Protein AF-A0A6V7W452-F1 (afdb_monomer_lite)

InterPro domains:
  IPR011671 tRNA (uracil-O(2)-)-methyltransferase [PF07757] (10-108)
  IPR011671 tRNA (uracil-O(2)-)-methyltransferase [PTHR21210] (4-168)
  IPR029063 S-adenosyl-L-methionine-dependent methyltransferase superfamily [SSF53335] (35-168)

Structure (mmCIF, N/CA/C/O backbone):
data_AF-A0A6V7W452-F1
#
_entry.id   AF-A0A6V7W452-F1
#
loop_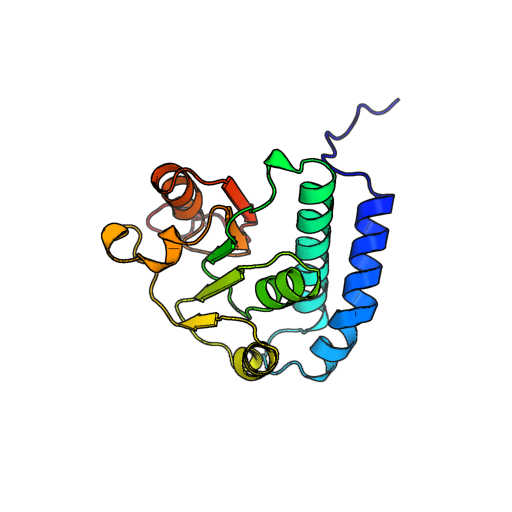
_atom_site.group_PDB
_atom_site.id
_atom_site.type_symbol
_atom_site.label_atom_id
_atom_site.label_alt_id
_atom_site.label_comp_id
_atom_site.label_asym_id
_atom_site.label_entity_id
_atom_site.label_seq_id
_atom_site.pdbx_PDB_ins_code
_atom_site.Cartn_x
_atom_site.Cartn_y
_atom_site.Cartn_z
_atom_site.occupancy
_atom_site.B_iso_or_equiv
_atom_site.auth_seq_id
_atom_site.auth_comp_id
_atom_site.auth_asym_id
_atom_site.auth_atom_id
_atom_site.pdbx_PDB_model_num
ATOM 1 N N . MET A 1 1 ? 5.322 33.582 14.875 1.00 40.78 1 MET A N 1
ATOM 2 C CA . MET A 1 1 ? 4.232 32.721 14.370 1.00 40.78 1 MET A CA 1
ATOM 3 C C . MET A 1 1 ? 4.781 31.968 13.173 1.00 40.78 1 MET A C 1
ATOM 5 O O . MET A 1 1 ? 4.923 32.563 12.115 1.00 40.78 1 MET A O 1
ATOM 9 N N . GLY A 1 2 ? 5.249 30.733 13.377 1.00 44.06 2 GLY A N 1
ATOM 10 C CA . GLY A 1 2 ? 5.844 29.936 12.303 1.00 44.06 2 GLY A CA 1
ATOM 11 C C . GLY A 1 2 ? 4.775 29.575 11.279 1.00 44.06 2 GLY A C 1
ATOM 12 O O . GLY A 1 2 ? 3.753 28.994 11.636 1.00 44.06 2 GLY A O 1
ATOM 13 N N . SER A 1 3 ? 4.989 29.982 10.034 1.00 47.72 3 SER A N 1
ATOM 14 C CA . SER A 1 3 ? 4.107 29.698 8.912 1.00 47.72 3 SER A CA 1
ATOM 15 C C . SER A 1 3 ? 3.976 28.187 8.712 1.00 47.72 3 SER A C 1
ATOM 17 O O . SER A 1 3 ? 4.958 27.513 8.410 1.00 47.72 3 SER A O 1
ATOM 19 N N . SER A 1 4 ? 2.753 27.693 8.907 1.00 51.06 4 SER A N 1
ATOM 20 C CA . SER A 1 4 ? 2.133 26.532 8.261 1.00 51.06 4 SER A CA 1
ATOM 21 C C . SER A 1 4 ? 3.070 25.691 7.382 1.00 51.06 4 SER A C 1
ATOM 23 O O . SER A 1 4 ? 3.227 25.959 6.191 1.00 51.06 4 SER A O 1
ATOM 25 N N . THR A 1 5 ? 3.605 24.598 7.927 1.00 55.47 5 THR A N 1
ATOM 26 C CA . THR A 1 5 ? 3.856 23.411 7.100 1.00 55.47 5 THR A CA 1
ATOM 27 C C . THR A 1 5 ? 2.528 23.074 6.419 1.00 55.47 5 THR A C 1
ATOM 29 O O . THR A 1 5 ? 1.518 22.993 7.115 1.00 55.47 5 THR A O 1
ATOM 32 N N . ILE A 1 6 ? 2.493 22.934 5.089 1.00 62.03 6 ILE A N 1
ATOM 33 C CA . ILE A 1 6 ? 1.278 22.553 4.346 1.00 62.03 6 ILE A CA 1
ATOM 34 C C . ILE A 1 6 ? 0.978 21.080 4.673 1.00 62.03 6 ILE A C 1
ATOM 36 O O . ILE A 1 6 ? 1.274 20.174 3.898 1.00 62.03 6 ILE A O 1
ATOM 40 N N . LYS A 1 7 ? 0.492 20.822 5.890 1.00 76.25 7 LYS A N 1
ATOM 41 C CA . LYS A 1 7 ? 0.075 19.500 6.346 1.00 76.25 7 LYS A CA 1
ATOM 42 C C . LYS A 1 7 ? -1.261 19.208 5.679 1.00 76.25 7 LYS A C 1
ATOM 44 O O . LYS A 1 7 ? -2.233 19.918 5.915 1.00 76.25 7 LYS A O 1
ATOM 49 N N . LEU A 1 8 ? -1.298 18.166 4.852 1.00 86.44 8 LEU A N 1
ATOM 50 C CA . LEU A 1 8 ? -2.543 17.692 4.242 1.00 86.44 8 LEU A CA 1
ATOM 51 C C . LEU A 1 8 ? -3.513 17.119 5.284 1.00 86.44 8 LEU A C 1
ATOM 53 O O . LEU A 1 8 ? -4.709 17.075 5.031 1.00 86.44 8 LEU A O 1
ATOM 57 N N . LEU A 1 9 ? -3.004 16.684 6.442 1.00 91.88 9 LEU A N 1
ATOM 58 C CA . LEU A 1 9 ? -3.769 15.969 7.461 1.00 91.88 9 LEU A CA 1
ATOM 59 C C . LEU A 1 9 ? -3.569 16.576 8.846 1.00 91.88 9 LEU A C 1
ATOM 61 O O . LEU A 1 9 ? -2.501 17.109 9.164 1.00 91.88 9 LEU A O 1
ATOM 65 N N . ASP A 1 10 ? -4.591 16.420 9.683 1.00 92.75 10 ASP A N 1
ATOM 66 C CA . ASP A 1 10 ? -4.499 16.674 11.114 1.00 92.75 10 ASP A CA 1
ATOM 67 C C . ASP A 1 10 ? -3.622 15.613 11.801 1.00 92.75 10 ASP A C 1
ATOM 69 O O . ASP A 1 10 ? -3.795 14.404 11.627 1.00 92.75 10 ASP A O 1
ATOM 73 N N . GLU A 1 11 ? -2.673 16.079 12.609 1.00 93.19 11 GLU A N 1
ATOM 74 C CA . GLU A 1 11 ? -1.678 15.228 13.265 1.00 93.19 11 GLU A CA 1
ATOM 75 C C . GLU A 1 11 ? -2.305 14.314 14.322 1.00 93.19 11 GLU A C 1
ATOM 77 O O . GLU A 1 11 ? -1.916 13.151 14.446 1.00 93.19 11 GLU A O 1
ATOM 82 N N . THR A 1 12 ? -3.315 14.811 15.041 1.00 95.50 12 THR A N 1
ATOM 83 C CA . THR A 1 12 ? -4.008 14.042 16.083 1.00 95.50 12 THR A CA 1
ATOM 84 C C . THR A 1 12 ? -4.789 12.883 15.469 1.00 95.50 12 THR A C 1
ATOM 86 O O . THR A 1 12 ? -4.720 11.752 15.955 1.00 95.50 12 THR A O 1
ATOM 89 N N . SER A 1 13 ? -5.489 13.147 14.366 1.00 96.25 13 SER A N 1
ATOM 90 C CA . SER A 1 13 ? -6.273 12.157 13.624 1.00 96.25 13 SER A CA 1
ATOM 91 C C . SER A 1 13 ? -5.375 11.069 13.032 1.00 96.25 13 SER A C 1
ATOM 93 O O . SER A 1 13 ? -5.613 9.881 13.267 1.00 96.25 13 SER A O 1
ATOM 95 N N . TYR A 1 14 ? -4.272 11.460 12.380 1.00 97.31 14 TYR A N 1
ATOM 96 C CA . TYR A 1 14 ? -3.251 10.522 11.904 1.00 97.31 14 TYR A CA 1
ATOM 97 C C . TYR A 1 14 ? -2.699 9.652 13.038 1.00 97.31 14 TYR A C 1
ATOM 99 O O . TYR A 1 14 ? -2.685 8.425 12.931 1.00 97.31 14 TYR A O 1
ATOM 107 N N . GLN A 1 15 ? -2.275 10.266 14.146 1.00 97.62 15 GLN A N 1
ATOM 108 C CA . GLN A 1 15 ? -1.649 9.546 15.253 1.00 97.62 15 GLN A CA 1
ATOM 109 C C . GLN A 1 15 ? -2.629 8.585 15.941 1.00 97.62 15 GLN A C 1
ATOM 111 O O . GLN A 1 15 ? -2.241 7.482 16.334 1.00 97.62 15 GLN A O 1
ATOM 116 N N . SER A 1 16 ? -3.905 8.963 16.037 1.00 98.12 16 SER A N 1
ATOM 117 C CA . SER A 1 16 ? -4.980 8.097 16.527 1.00 98.12 16 SER A CA 1
ATOM 118 C C . SER A 1 16 ? -5.168 6.867 15.630 1.00 98.12 16 SER A C 1
ATOM 120 O O . SER A 1 16 ? -5.086 5.731 16.111 1.00 98.12 16 SER A O 1
ATOM 122 N N . THR A 1 17 ? -5.330 7.066 14.317 1.00 98.31 17 THR A N 1
ATOM 123 C CA . THR A 1 17 ? -5.509 5.970 13.348 1.00 98.31 17 THR A CA 1
ATOM 124 C C . THR A 1 17 ? -4.280 5.066 13.281 1.00 98.31 17 THR A C 1
ATOM 126 O O . THR A 1 17 ? -4.410 3.843 13.335 1.00 98.31 17 THR A O 1
ATOM 129 N N . TYR A 1 18 ? -3.079 5.637 13.276 1.00 98.50 18 TYR A N 1
ATOM 130 C CA . TYR A 1 18 ? -1.826 4.890 13.323 1.00 98.50 18 TYR A CA 1
ATOM 131 C C . TYR A 1 18 ? -1.715 4.007 14.573 1.00 98.50 18 TYR A C 1
ATOM 133 O O . TYR A 1 18 ? -1.444 2.807 14.469 1.00 98.50 18 TYR A O 1
ATOM 141 N N . ASN A 1 19 ? -1.992 4.558 15.760 1.00 98.12 19 ASN A N 1
ATOM 142 C CA . ASN A 1 19 ? -1.965 3.789 17.004 1.00 98.12 19 ASN A CA 1
ATOM 143 C C . ASN A 1 19 ? -3.011 2.669 17.005 1.00 98.12 19 ASN A C 1
ATOM 145 O O . ASN A 1 19 ? -2.707 1.555 17.439 1.00 98.12 19 ASN A O 1
ATOM 149 N N . LYS A 1 20 ? -4.211 2.931 16.475 1.00 98.31 20 LYS A N 1
ATOM 150 C CA . LYS A 1 20 ? -5.263 1.922 16.307 1.00 98.31 20 LYS A CA 1
ATOM 151 C C . LYS A 1 20 ? -4.791 0.770 15.415 1.00 98.31 20 LYS A C 1
ATOM 153 O O . LYS A 1 20 ? -4.888 -0.381 15.832 1.00 98.31 20 LYS A O 1
ATOM 158 N N . ILE A 1 21 ? -4.253 1.056 14.227 1.00 98.31 21 ILE A N 1
ATOM 159 C CA . ILE A 1 21 ? -3.770 0.034 13.277 1.00 98.31 21 ILE A CA 1
ATOM 160 C C . ILE A 1 21 ? -2.630 -0.780 13.899 1.00 98.31 21 ILE A C 1
ATOM 162 O O . ILE A 1 21 ? -2.659 -2.013 13.888 1.00 98.31 21 ILE A O 1
ATOM 166 N N . LYS A 1 22 ? -1.667 -0.105 14.533 1.00 97.19 22 LYS A N 1
ATOM 167 C CA . LYS A 1 22 ? -0.532 -0.747 15.205 1.00 97.19 22 LYS A CA 1
ATOM 168 C C . LYS A 1 22 ? -0.967 -1.685 16.336 1.00 97.19 22 LYS A C 1
ATOM 170 O O . LYS A 1 22 ? -0.409 -2.774 16.479 1.00 97.19 22 LYS A O 1
ATOM 175 N N . GLN A 1 23 ? -1.949 -1.281 17.145 1.00 96.69 23 GLN A N 1
ATOM 176 C CA . GLN A 1 23 ? -2.474 -2.103 18.241 1.00 96.69 23 GLN A CA 1
ATOM 177 C C . GLN A 1 23 ? -3.321 -3.273 17.733 1.00 96.69 23 GLN A C 1
ATOM 179 O O . GLN A 1 23 ? -3.178 -4.383 18.242 1.00 96.69 23 GLN A O 1
ATOM 184 N N . LYS A 1 24 ? -4.179 -3.026 16.737 1.00 97.00 24 LYS A N 1
ATOM 185 C CA . LYS A 1 24 ? -5.127 -4.006 16.193 1.00 97.00 24 LYS A CA 1
ATOM 186 C C . LYS A 1 24 ? -4.440 -5.079 15.345 1.00 97.00 24 LYS A C 1
ATOM 188 O O . LYS A 1 24 ? -4.773 -6.253 15.472 1.00 97.00 24 LYS A O 1
ATOM 193 N N . HIS A 1 25 ? -3.482 -4.686 14.506 1.00 96.44 25 HIS A N 1
ATOM 194 C CA . HIS A 1 25 ? -2.851 -5.573 13.520 1.00 96.44 25 HIS A CA 1
ATOM 195 C C . HIS A 1 25 ? -1.358 -5.759 13.768 1.00 96.44 25 HIS A C 1
ATOM 197 O O . HIS A 1 25 ? -0.873 -6.890 13.782 1.00 96.44 25 HIS A O 1
ATOM 203 N N . GLY A 1 26 ? -0.639 -4.659 14.010 1.00 93.56 26 GLY A N 1
ATOM 204 C CA . GLY A 1 26 ? 0.826 -4.643 14.023 1.00 93.56 26 GLY A CA 1
ATOM 205 C C . GLY A 1 26 ? 1.455 -5.646 14.992 1.00 93.56 26 GLY A C 1
ATOM 206 O O . GLY A 1 26 ? 2.333 -6.405 14.593 1.00 93.56 26 GLY A O 1
ATOM 207 N N . ARG A 1 27 ? 0.974 -5.718 16.243 1.00 92.25 27 ARG A N 1
ATOM 208 C CA . ARG A 1 27 ? 1.513 -6.649 17.261 1.00 92.25 27 ARG A CA 1
ATOM 209 C C . ARG A 1 27 ? 1.486 -8.110 16.807 1.00 92.25 27 ARG A C 1
ATOM 211 O O . ARG A 1 27 ? 2.517 -8.771 16.822 1.00 92.25 27 ARG A O 1
ATOM 218 N N . ARG A 1 28 ? 0.327 -8.580 16.338 1.00 94.94 28 ARG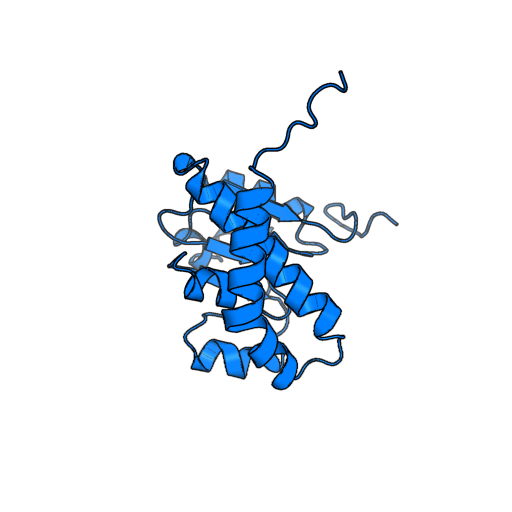 A N 1
ATOM 219 C CA . ARG A 1 28 ? 0.150 -9.956 15.852 1.00 94.94 28 ARG A CA 1
ATOM 220 C C . ARG A 1 28 ? 1.053 -10.245 14.655 1.00 94.94 28 ARG A C 1
ATOM 222 O O . ARG A 1 28 ? 1.613 -11.329 14.560 1.00 94.94 28 ARG A O 1
ATOM 229 N N . ILE A 1 29 ? 1.185 -9.288 13.737 1.00 96.19 29 ILE A N 1
ATOM 230 C CA . ILE A 1 29 ? 1.976 -9.457 12.510 1.00 96.19 29 ILE A CA 1
ATOM 231 C C . ILE A 1 29 ? 3.473 -9.532 12.825 1.00 96.19 29 ILE A C 1
ATOM 233 O O . ILE A 1 29 ? 4.165 -10.360 12.239 1.00 96.19 29 ILE A O 1
ATOM 237 N N . ILE A 1 30 ? 3.951 -8.741 13.791 1.00 95.94 30 ILE A N 1
ATOM 238 C CA . ILE A 1 30 ? 5.330 -8.813 14.296 1.00 95.94 30 ILE A CA 1
ATOM 239 C C . ILE A 1 30 ? 5.637 -10.216 14.844 1.00 95.94 30 ILE A C 1
ATOM 241 O O . ILE A 1 30 ? 6.684 -10.774 14.530 1.00 95.94 30 ILE A O 1
ATOM 245 N N . GLU A 1 31 ? 4.724 -10.810 15.617 1.00 94.31 31 GLU A N 1
ATOM 246 C CA . GLU A 1 31 ? 4.909 -12.146 16.210 1.00 94.31 31 GLU A CA 1
ATOM 247 C C . GLU A 1 31 ? 4.981 -13.270 15.167 1.00 94.31 31 GLU A C 1
ATOM 249 O O . GLU A 1 31 ? 5.683 -14.260 15.365 1.00 94.31 31 GLU A O 1
ATOM 254 N N . VAL A 1 32 ? 4.263 -13.129 14.049 1.00 93.94 32 VAL A N 1
ATOM 255 C CA . VAL A 1 32 ? 4.210 -14.144 12.981 1.00 93.94 32 VAL A CA 1
ATOM 256 C C . VAL A 1 32 ? 5.086 -13.801 11.776 1.00 93.94 32 VAL A C 1
ATOM 258 O O . VAL A 1 32 ? 4.944 -14.430 10.725 1.00 93.94 32 VAL A O 1
ATOM 261 N N . TRP A 1 33 ? 5.972 -12.812 11.906 1.00 96.44 33 TRP A N 1
ATOM 262 C CA . TRP A 1 33 ? 6.804 -12.323 10.814 1.00 96.44 33 TRP A CA 1
ATOM 263 C C . TRP A 1 33 ? 7.773 -13.401 10.319 1.00 96.44 33 TRP A C 1
ATOM 265 O O . TRP A 1 33 ? 8.581 -13.936 11.075 1.00 96.44 33 TRP A O 1
ATOM 275 N N . THR A 1 34 ? 7.698 -13.730 9.028 1.00 95.25 34 THR A N 1
ATOM 276 C CA . THR A 1 34 ? 8.509 -14.803 8.421 1.00 95.25 34 THR A CA 1
ATOM 277 C C . THR A 1 34 ? 9.646 -14.299 7.538 1.00 95.25 34 THR A C 1
ATOM 279 O O . THR A 1 34 ? 10.403 -15.109 6.990 1.00 95.25 34 THR A O 1
ATOM 282 N N . GLU A 1 35 ? 9.750 -12.984 7.342 1.00 95.12 35 GLU A N 1
ATOM 283 C CA . GLU A 1 35 ? 10.813 -12.392 6.535 1.00 95.12 35 GLU A CA 1
ATOM 284 C C . GLU A 1 35 ? 12.087 -12.202 7.361 1.00 95.12 35 GLU A C 1
ATOM 286 O O . GLU A 1 35 ? 12.068 -12.150 8.587 1.00 95.12 35 GLU A O 1
ATOM 291 N N . ARG A 1 36 ? 13.229 -12.109 6.674 1.00 93.62 36 ARG A N 1
ATOM 292 C CA . ARG A 1 36 ? 14.532 -11.884 7.328 1.00 93.62 36 ARG A CA 1
ATOM 293 C C . ARG A 1 36 ? 14.715 -10.450 7.825 1.00 93.62 36 ARG A C 1
ATOM 295 O O . ARG A 1 36 ? 15.666 -10.172 8.546 1.00 93.62 36 ARG A O 1
ATOM 302 N N . THR A 1 37 ? 13.870 -9.542 7.361 1.00 92.06 37 THR A N 1
ATOM 303 C CA . THR A 1 37 ? 13.896 -8.130 7.721 1.00 92.06 37 THR A CA 1
ATOM 304 C C . THR A 1 37 ? 13.336 -7.905 9.120 1.00 92.06 37 THR A C 1
ATOM 306 O O . THR A 1 37 ? 12.532 -8.699 9.600 1.00 92.06 37 THR A O 1
ATOM 309 N N . ASP A 1 38 ? 13.737 -6.807 9.759 1.00 93.56 38 ASP A N 1
ATOM 310 C CA . ASP A 1 38 ? 13.259 -6.447 11.095 1.00 93.56 38 ASP A CA 1
ATOM 311 C C . ASP A 1 38 ? 11.758 -6.084 11.079 1.00 93.56 38 ASP A C 1
ATOM 313 O O . ASP A 1 38 ? 11.393 -5.044 10.519 1.00 93.56 38 ASP A O 1
ATOM 317 N N . PRO A 1 39 ? 10.873 -6.876 11.710 1.00 94.12 39 PRO A N 1
ATOM 318 C CA . PRO A 1 39 ? 9.447 -6.570 11.738 1.00 94.12 39 PRO A CA 1
ATOM 319 C C . PRO A 1 39 ? 9.131 -5.230 12.407 1.00 94.12 39 PRO A C 1
ATOM 321 O O . PRO A 1 39 ? 8.170 -4.575 12.013 1.00 94.12 39 PRO A O 1
ATOM 324 N N . LEU A 1 40 ? 9.926 -4.780 13.385 1.00 93.62 40 LEU A N 1
ATOM 325 C CA . LEU A 1 40 ? 9.682 -3.502 14.060 1.00 93.62 40 LEU A CA 1
ATOM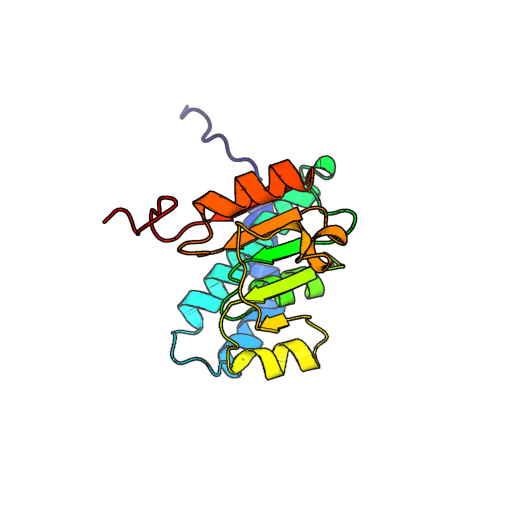 326 C C . LEU A 1 40 ? 9.952 -2.309 13.146 1.00 93.62 40 LEU A C 1
ATOM 328 O O . LEU A 1 40 ? 9.376 -1.248 13.359 1.00 93.62 40 LEU A O 1
ATOM 332 N N . LYS A 1 41 ? 10.771 -2.475 12.109 1.00 92.00 41 LYS A N 1
ATOM 333 C CA . LYS A 1 41 ? 10.932 -1.459 11.072 1.00 92.00 41 LYS A CA 1
ATOM 334 C C . LYS A 1 41 ? 9.750 -1.490 10.102 1.00 92.00 41 LYS A C 1
ATOM 336 O O . LYS A 1 41 ? 9.009 -0.519 10.009 1.00 92.00 41 LYS A O 1
ATOM 341 N N . TYR A 1 42 ? 9.545 -2.622 9.430 1.00 93.69 42 TYR A N 1
ATOM 342 C CA . TYR A 1 42 ? 8.631 -2.705 8.285 1.00 93.69 42 TYR A CA 1
ATOM 343 C C . TYR A 1 42 ? 7.152 -2.672 8.689 1.00 93.69 42 TYR A C 1
ATOM 345 O O . TYR A 1 42 ? 6.362 -1.974 8.064 1.00 93.69 42 TYR A O 1
ATOM 353 N N . VAL A 1 43 ? 6.763 -3.361 9.768 1.00 96.94 43 VAL A N 1
ATOM 354 C CA . VAL A 1 43 ? 5.354 -3.383 10.198 1.00 96.94 43 VAL A CA 1
ATOM 355 C C . VAL A 1 43 ? 4.914 -2.011 10.693 1.00 96.94 43 VAL A C 1
ATOM 357 O O . VAL A 1 43 ? 3.799 -1.574 10.420 1.00 96.94 43 VAL A O 1
ATOM 360 N N . ILE A 1 44 ? 5.782 -1.328 11.439 1.00 95.88 44 ILE A N 1
ATOM 361 C CA . ILE A 1 44 ? 5.488 -0.006 11.993 1.00 95.88 44 ILE A CA 1
ATOM 362 C C . ILE A 1 44 ? 5.396 1.035 10.871 1.00 95.88 44 ILE A C 1
ATOM 364 O O . ILE A 1 44 ? 4.491 1.868 10.892 1.00 95.88 44 ILE A O 1
ATOM 368 N N . GLU A 1 45 ? 6.289 0.951 9.889 1.00 96.06 45 GLU A N 1
ATOM 369 C CA . GLU A 1 45 ? 6.276 1.796 8.699 1.00 96.06 45 GLU A CA 1
ATOM 370 C C . GLU A 1 45 ? 4.983 1.630 7.888 1.00 96.06 45 GLU A C 1
ATOM 372 O O . GLU A 1 45 ? 4.267 2.612 7.685 1.00 96.06 45 GLU A O 1
ATOM 377 N N . ASP A 1 46 ? 4.603 0.395 7.541 1.00 97.69 46 ASP A N 1
ATOM 378 C CA . ASP A 1 46 ? 3.374 0.129 6.780 1.00 97.69 46 ASP A CA 1
ATOM 379 C C . ASP A 1 46 ? 2.105 0.510 7.568 1.00 97.69 46 ASP A C 1
ATOM 381 O O . ASP A 1 46 ? 1.135 0.995 6.984 1.00 97.69 46 ASP A O 1
ATOM 385 N N . CYS A 1 47 ? 2.108 0.390 8.905 1.00 98.38 47 CYS A N 1
ATOM 386 C CA . CYS A 1 47 ? 1.025 0.927 9.741 1.00 98.38 47 CYS A CA 1
ATOM 387 C C . CYS A 1 47 ? 0.895 2.452 9.602 1.00 98.38 47 CYS A C 1
ATOM 389 O O . CYS A 1 47 ? -0.221 2.974 9.615 1.00 98.38 47 CYS A O 1
ATOM 391 N N . GLY A 1 48 ? 2.020 3.166 9.509 1.00 97.94 48 GLY A N 1
ATOM 392 C CA . GLY A 1 48 ? 2.047 4.614 9.304 1.00 97.94 48 GLY A CA 1
ATOM 393 C C . GLY A 1 48 ? 1.515 5.001 7.927 1.00 97.94 48 GLY A C 1
ATOM 394 O O . GLY A 1 48 ? 0.648 5.866 7.825 1.00 97.94 48 GLY A O 1
ATOM 395 N N . ILE A 1 49 ? 1.959 4.311 6.876 1.00 98.06 49 ILE A N 1
ATOM 396 C CA . ILE A 1 49 ? 1.505 4.564 5.501 1.00 98.06 49 ILE A CA 1
ATOM 397 C C . ILE A 1 49 ? 0.002 4.292 5.367 1.00 98.06 49 ILE A C 1
ATOM 399 O O . ILE A 1 49 ? -0.731 5.138 4.853 1.00 98.06 49 ILE A O 1
ATOM 403 N N . ALA A 1 50 ? -0.482 3.164 5.896 1.00 98.50 50 ALA A N 1
ATOM 404 C CA . ALA A 1 50 ? -1.908 2.844 5.900 1.00 98.50 50 ALA A CA 1
ATOM 405 C C . ALA A 1 50 ? -2.725 3.922 6.631 1.00 98.50 50 ALA A C 1
ATOM 407 O O . ALA A 1 50 ? -3.731 4.401 6.109 1.00 98.50 50 ALA A O 1
ATOM 408 N N . ALA A 1 51 ? -2.273 4.358 7.814 1.00 98.44 51 ALA A N 1
ATOM 409 C CA . ALA A 1 51 ? -2.941 5.418 8.564 1.00 98.44 51 ALA A CA 1
ATOM 410 C C . ALA A 1 51 ? -2.999 6.736 7.788 1.00 98.44 51 ALA A C 1
ATOM 412 O O . ALA A 1 51 ? -4.039 7.392 7.776 1.00 98.44 51 ALA A O 1
ATOM 413 N N . TYR A 1 52 ? -1.905 7.101 7.119 1.00 98.00 52 TYR A N 1
ATOM 414 C CA . TYR A 1 52 ? -1.843 8.298 6.292 1.00 98.00 52 TYR A CA 1
ATOM 415 C C . TYR A 1 52 ? -2.860 8.244 5.149 1.00 98.00 52 TYR A C 1
ATOM 417 O O . TYR A 1 52 ? -3.650 9.172 4.999 1.00 98.00 52 TYR A O 1
ATOM 425 N N . LEU A 1 53 ? -2.885 7.152 4.378 1.00 98.12 53 LEU A N 1
ATOM 426 C CA . LEU A 1 53 ? -3.808 6.996 3.251 1.00 98.12 53 LEU A CA 1
ATOM 427 C C . LEU A 1 53 ? -5.273 6.983 3.704 1.00 98.12 53 LEU A C 1
ATOM 429 O O . LEU A 1 53 ? -6.109 7.643 3.095 1.00 98.12 53 LEU A O 1
ATOM 433 N N . ILE A 1 54 ? -5.586 6.295 4.805 1.00 98.12 54 ILE A N 1
ATOM 434 C CA . ILE A 1 54 ? -6.943 6.257 5.364 1.00 98.12 54 ILE A CA 1
ATOM 435 C C . ILE A 1 54 ? -7.409 7.656 5.781 1.00 98.12 54 ILE A C 1
ATOM 437 O O . ILE A 1 54 ? -8.530 8.047 5.455 1.00 98.12 54 ILE A O 1
ATOM 441 N N . GLU A 1 55 ? -6.577 8.422 6.490 1.00 97.94 55 GLU A N 1
ATOM 442 C CA . GLU A 1 55 ? -6.927 9.796 6.863 1.00 97.94 55 GLU A CA 1
ATOM 443 C C . GLU A 1 55 ? -7.007 10.715 5.639 1.00 97.94 55 GLU A C 1
ATOM 445 O O . GLU A 1 55 ? -7.931 11.521 5.547 1.00 97.94 55 GLU A O 1
ATOM 450 N N . LEU A 1 56 ? -6.124 10.540 4.650 1.00 96.94 56 LEU A N 1
ATOM 451 C CA . LEU A 1 56 ? -6.191 11.264 3.380 1.00 96.94 56 LEU A CA 1
ATOM 452 C C . LEU A 1 56 ? -7.524 11.037 2.672 1.00 96.94 56 LEU A C 1
ATOM 454 O O . LEU A 1 56 ? -8.151 11.996 2.234 1.00 96.94 56 LEU A O 1
ATOM 458 N N . PHE A 1 57 ? -8.000 9.797 2.610 1.00 97.25 57 PHE A N 1
ATOM 459 C CA . PHE A 1 57 ? -9.275 9.466 1.978 1.00 97.25 57 PHE A CA 1
ATOM 460 C C . PHE A 1 57 ? -10.484 9.973 2.768 1.00 97.25 57 PHE A C 1
ATOM 462 O O . PHE A 1 57 ? -11.494 10.332 2.167 1.00 97.25 57 PHE A O 1
ATOM 469 N N . LYS A 1 58 ? -10.390 10.071 4.100 1.00 96.19 58 LYS A N 1
ATOM 470 C CA . LYS A 1 58 ? -11.433 10.709 4.919 1.00 96.19 58 LYS A CA 1
ATOM 471 C C . LYS A 1 58 ? -11.491 12.218 4.697 1.00 96.19 58 LYS A C 1
ATOM 473 O O . LYS A 1 58 ? -12.582 12.767 4.565 1.00 96.19 58 LYS A O 1
ATOM 478 N N . SER A 1 59 ? -10.337 12.885 4.662 1.00 95.69 59 SER A N 1
ATOM 479 C CA . SER A 1 59 ? -10.249 14.336 4.455 1.00 95.69 59 SER A CA 1
ATOM 480 C C . SER A 1 59 ? -10.546 14.742 3.011 1.00 95.69 59 SER A C 1
ATOM 482 O O . SER A 1 59 ? -11.116 15.807 2.781 1.00 95.69 59 SER A O 1
ATOM 484 N N . TYR A 1 60 ? -10.213 13.882 2.046 1.00 95.50 60 TYR A N 1
ATOM 485 C CA . TYR A 1 60 ? -10.399 14.108 0.614 1.00 95.50 60 TYR A CA 1
ATOM 486 C C . TYR A 1 60 ? -11.070 12.894 -0.052 1.00 95.50 60 TYR A C 1
ATOM 488 O O . TYR A 1 60 ? -10.417 12.143 -0.783 1.00 95.50 60 TYR A O 1
ATOM 496 N N . PRO A 1 61 ? -12.389 12.693 0.139 1.00 95.06 61 PRO A N 1
ATOM 497 C CA . PRO A 1 61 ? -13.102 11.530 -0.405 1.00 95.06 61 PRO A CA 1
ATOM 498 C C . PRO A 1 61 ? -13.050 11.406 -1.932 1.00 95.06 61 PRO A C 1
ATOM 500 O O . PRO A 1 61 ? -13.233 10.322 -2.477 1.00 95.06 61 PRO A O 1
ATOM 503 N N . ASN A 1 62 ? -12.786 12.502 -2.649 1.00 94.06 62 ASN A N 1
ATOM 504 C CA . ASN A 1 62 ? -12.591 12.492 -4.099 1.00 94.06 62 ASN A CA 1
ATOM 505 C C . ASN A 1 62 ? -11.273 11.829 -4.537 1.00 94.06 62 ASN A C 1
ATOM 507 O O . ASN A 1 62 ? -11.152 11.478 -5.708 1.00 94.06 62 ASN A O 1
ATOM 511 N N . LEU A 1 63 ? -10.300 11.689 -3.629 1.00 94.38 63 LEU A N 1
ATOM 512 C CA . LEU A 1 63 ? -9.042 10.982 -3.874 1.00 94.38 63 LEU A CA 1
ATOM 513 C C . LEU A 1 63 ? -9.129 9.492 -3.533 1.00 94.38 63 LEU A C 1
ATOM 515 O O . LEU A 1 63 ? -8.274 8.732 -3.978 1.00 94.38 63 LEU A O 1
ATOM 519 N N . ALA A 1 64 ? -10.134 9.080 -2.756 1.00 96.00 64 ALA A N 1
ATOM 520 C CA . ALA A 1 64 ? -10.293 7.698 -2.332 1.00 96.00 64 ALA A CA 1
ATOM 521 C C . ALA A 1 64 ? -10.556 6.763 -3.529 1.00 96.00 64 ALA A C 1
ATOM 523 O O . ALA A 1 64 ? -11.309 7.147 -4.434 1.00 96.00 64 ALA A O 1
ATOM 524 N N . PRO A 1 65 ? -9.990 5.540 -3.532 1.00 97.19 65 PRO A N 1
ATOM 525 C CA . PRO A 1 65 ? -10.333 4.525 -4.523 1.00 97.19 65 PRO A CA 1
ATOM 526 C C . PRO A 1 65 ? -11.830 4.217 -4.453 1.00 97.19 65 PRO A C 1
ATOM 528 O O . PRO A 1 65 ? -12.369 3.969 -3.372 1.00 97.19 65 PRO A O 1
ATOM 531 N N . LYS A 1 66 ? -12.510 4.231 -5.602 1.00 96.00 66 LYS A N 1
ATOM 532 C CA . LYS A 1 66 ? -13.933 3.874 -5.709 1.00 96.00 66 LYS A CA 1
ATOM 533 C C . LYS A 1 66 ? -14.124 2.473 -6.268 1.00 96.00 66 LYS A C 1
ATOM 535 O O . LYS A 1 66 ? -15.123 1.835 -5.948 1.00 96.00 66 LYS A O 1
ATOM 540 N N . LYS A 1 67 ? -13.206 2.018 -7.122 1.00 95.75 67 LYS A N 1
ATOM 541 C CA . LYS A 1 67 ? -13.204 0.659 -7.677 1.00 95.75 67 LYS A CA 1
ATOM 542 C C . LYS A 1 67 ? -12.303 -0.268 -6.873 1.00 95.75 67 LYS A C 1
ATOM 544 O O . LYS A 1 67 ? -12.666 -1.414 -6.637 1.00 95.75 67 LYS A O 1
ATOM 549 N N . GLY A 1 68 ? -11.145 0.240 -6.468 1.00 97.06 68 GLY A N 1
ATOM 550 C CA . GLY A 1 68 ? -10.119 -0.537 -5.790 1.00 97.06 68 GLY A CA 1
ATOM 551 C C . GLY A 1 68 ? -8.746 0.087 -5.978 1.00 97.06 68 GLY A C 1
ATOM 552 O O . GLY A 1 68 ? -8.601 1.108 -6.657 1.00 97.06 68 GLY A O 1
ATOM 553 N N . PHE A 1 69 ? -7.732 -0.533 -5.389 1.00 98.38 69 PHE A N 1
ATOM 554 C CA . PHE A 1 69 ? -6.357 -0.056 -5.476 1.00 98.38 69 PHE A CA 1
ATOM 555 C C . PHE A 1 69 ? -5.385 -1.185 -5.817 1.00 98.38 69 PHE A C 1
ATOM 557 O O . PHE A 1 69 ? -5.624 -2.347 -5.500 1.00 98.38 69 PHE A O 1
ATOM 564 N N . ALA A 1 70 ? -4.265 -0.837 -6.442 1.00 97.81 70 ALA A N 1
ATOM 565 C CA . ALA A 1 70 ? -3.173 -1.771 -6.688 1.00 97.81 70 ALA A CA 1
ATOM 566 C C . ALA A 1 70 ? -1.871 -1.234 -6.093 1.00 97.81 70 ALA A C 1
ATOM 568 O O . ALA A 1 70 ? -1.478 -0.111 -6.404 1.00 97.81 70 ALA A O 1
ATOM 569 N N . ASP A 1 71 ? -1.197 -2.032 -5.266 1.00 97.94 71 ASP A N 1
ATOM 570 C CA . ASP A 1 71 ? 0.162 -1.741 -4.792 1.00 97.94 71 ASP A CA 1
ATOM 571 C C . ASP A 1 71 ? 1.182 -2.410 -5.721 1.00 97.94 71 ASP A C 1
ATOM 573 O O . ASP A 1 71 ? 1.217 -3.638 -5.847 1.00 97.94 71 ASP A O 1
ATOM 577 N N . LEU A 1 72 ? 1.958 -1.596 -6.437 1.00 96.19 72 LEU A N 1
ATOM 578 C CA . LEU A 1 72 ? 2.881 -2.020 -7.485 1.00 96.19 72 LEU A CA 1
ATOM 579 C C . LEU A 1 72 ? 4.306 -2.073 -6.934 1.00 96.19 72 LEU A C 1
ATOM 581 O O . LEU A 1 72 ? 4.871 -1.055 -6.538 1.00 96.19 72 LEU A O 1
ATOM 585 N N . GLY A 1 73 ? 4.893 -3.269 -6.934 1.00 94.94 73 GLY A N 1
ATOM 586 C CA . GLY A 1 73 ? 6.096 -3.550 -6.151 1.00 94.94 73 GLY A CA 1
ATOM 587 C C . GLY A 1 73 ? 5.769 -3.708 -4.665 1.00 94.94 73 GLY A C 1
ATOM 588 O O . GLY A 1 73 ? 6.492 -3.194 -3.818 1.00 94.94 73 GLY A O 1
ATOM 589 N N . CYS A 1 74 ? 4.663 -4.391 -4.340 1.00 96.56 74 CYS A N 1
ATOM 590 C CA . CYS A 1 74 ? 4.113 -4.436 -2.979 1.00 96.56 74 CYS A CA 1
ATOM 591 C C . CYS A 1 74 ? 5.008 -5.146 -1.944 1.00 96.56 74 CYS A C 1
ATOM 593 O O . CYS A 1 74 ? 4.679 -5.202 -0.754 1.00 96.56 74 CYS A O 1
ATOM 595 N N . GLY A 1 75 ? 6.106 -5.777 -2.369 1.00 95.62 75 GLY A N 1
ATOM 596 C CA . GLY A 1 75 ? 7.097 -6.401 -1.509 1.00 95.62 75 GLY A CA 1
ATOM 597 C C . GLY A 1 75 ? 6.486 -7.442 -0.578 1.00 95.62 75 GLY A C 1
ATOM 598 O O . GLY A 1 75 ? 6.086 -8.530 -0.987 1.00 95.62 75 GLY A O 1
ATOM 599 N N . ASN A 1 76 ? 6.440 -7.132 0.716 1.00 96.44 76 ASN A N 1
ATOM 600 C CA . ASN A 1 76 ? 5.912 -8.043 1.730 1.00 96.44 76 ASN A CA 1
ATOM 601 C C . ASN A 1 76 ? 4.364 -8.160 1.708 1.00 96.44 76 ASN A C 1
ATOM 603 O O . ASN A 1 76 ? 3.839 -9.122 2.266 1.00 96.44 76 ASN A O 1
ATOM 607 N N . GLY A 1 77 ? 3.649 -7.248 1.034 1.00 97.81 77 GLY A N 1
ATOM 608 C CA . GLY A 1 77 ? 2.188 -7.268 0.868 1.00 97.81 77 GLY A CA 1
ATOM 609 C C . GLY A 1 77 ? 1.371 -6.804 2.084 1.00 97.81 77 GLY A C 1
ATOM 610 O O . GLY A 1 77 ? 0.141 -6.846 2.050 1.00 97.81 77 GLY A O 1
ATOM 611 N N . LEU A 1 78 ? 2.0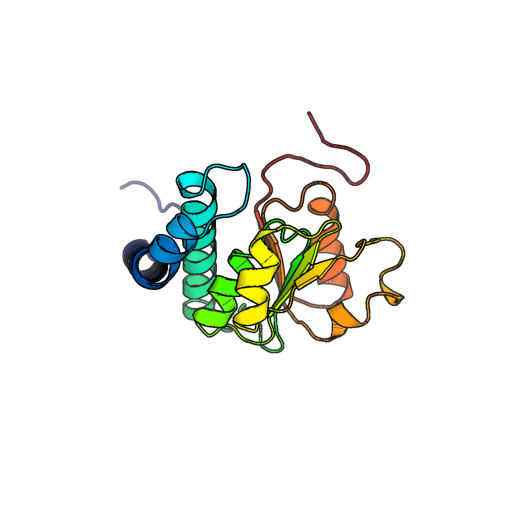23 -6.361 3.162 1.00 98.19 78 LEU A N 1
ATOM 612 C CA . LEU A 1 78 ? 1.371 -5.934 4.399 1.00 98.19 78 LEU A CA 1
ATOM 613 C C . LEU A 1 78 ? 0.504 -4.694 4.196 1.00 98.19 78 LEU A C 1
ATOM 615 O O . LEU A 1 78 ? -0.599 -4.653 4.731 1.00 98.19 78 LEU A O 1
ATOM 619 N N . LEU A 1 79 ? 0.962 -3.705 3.424 1.00 98.50 79 LEU A N 1
ATOM 620 C CA . LEU A 1 79 ? 0.179 -2.492 3.180 1.00 98.50 79 LEU A CA 1
ATOM 621 C C . LEU A 1 79 ? -1.190 -2.823 2.564 1.00 98.50 79 LEU A C 1
ATOM 623 O O . LEU A 1 79 ? -2.211 -2.356 3.065 1.00 98.50 79 LEU A O 1
ATOM 627 N N . VAL A 1 80 ? -1.226 -3.706 1.561 1.00 98.50 80 VAL A N 1
ATOM 628 C CA . VAL A 1 80 ? -2.474 -4.197 0.949 1.00 98.50 80 VAL A CA 1
ATOM 629 C C . VAL A 1 80 ? -3.365 -4.872 1.993 1.00 98.50 80 VAL A C 1
ATOM 631 O O . VAL A 1 80 ? -4.546 -4.547 2.101 1.00 98.50 80 VAL A O 1
ATOM 634 N N . ASN A 1 81 ? -2.797 -5.767 2.811 1.00 98.38 81 ASN A N 1
ATOM 635 C CA . ASN A 1 81 ? -3.535 -6.438 3.883 1.00 98.38 81 ASN A CA 1
ATOM 636 C C . ASN A 1 81 ? -4.129 -5.436 4.890 1.00 98.38 81 ASN A C 1
ATOM 638 O O . ASN A 1 81 ? -5.305 -5.549 5.231 1.00 98.38 81 ASN A O 1
ATOM 642 N N . LEU A 1 82 ? -3.360 -4.441 5.340 1.00 98.56 82 LEU A N 1
ATOM 643 C CA . LEU A 1 82 ? -3.826 -3.432 6.296 1.00 98.56 82 LEU A CA 1
ATOM 644 C C . LEU A 1 82 ? -4.959 -2.577 5.723 1.00 98.56 82 LEU A C 1
ATOM 646 O O . LEU A 1 82 ? -5.959 -2.365 6.408 1.00 98.56 82 LEU A O 1
ATOM 650 N N . MET A 1 83 ? -4.816 -2.114 4.481 1.00 98.19 83 MET A N 1
ATOM 651 C CA . MET A 1 83 ? -5.813 -1.279 3.805 1.00 98.19 83 MET A CA 1
ATOM 652 C C . MET A 1 83 ? -7.151 -2.022 3.654 1.00 98.19 83 MET A C 1
ATOM 654 O O . MET A 1 83 ? -8.186 -1.499 4.073 1.00 98.19 83 MET A O 1
ATOM 658 N N . GLU A 1 84 ? -7.118 -3.280 3.201 1.00 97.75 84 GLU A N 1
ATOM 659 C CA . GLU A 1 84 ? -8.299 -4.156 3.121 1.00 97.75 84 GLU A CA 1
ATOM 660 C C . GLU A 1 84 ? -8.951 -4.373 4.498 1.00 97.75 84 GLU A C 1
ATOM 662 O O . GLU A 1 84 ? -10.166 -4.234 4.664 1.00 97.75 84 GLU A O 1
ATOM 667 N N . LYS A 1 85 ? -8.154 -4.660 5.538 1.00 97.25 85 LYS A N 1
ATOM 668 C CA . LYS A 1 85 ? -8.664 -4.894 6.905 1.00 97.25 85 LYS A CA 1
ATOM 669 C C . LYS A 1 85 ? -9.200 -3.640 7.595 1.00 97.25 85 LYS A C 1
ATOM 671 O O . LYS A 1 85 ? -9.954 -3.764 8.569 1.00 97.25 85 LYS A O 1
ATOM 676 N N . GLU A 1 86 ? -8.819 -2.457 7.128 1.00 97.62 86 GLU A N 1
ATOM 677 C CA . GLU A 1 86 ? -9.364 -1.177 7.583 1.00 97.62 86 GLU A CA 1
ATOM 678 C C . GLU A 1 86 ? -10.498 -0.646 6.692 1.00 97.62 86 GLU A C 1
ATOM 680 O O . GLU A 1 86 ? -11.042 0.419 6.980 1.00 97.62 86 GLU A O 1
ATOM 685 N N . GLY A 1 87 ? -10.936 -1.426 5.696 1.00 95.81 87 GLY A N 1
ATOM 686 C CA . GLY A 1 87 ? -12.163 -1.176 4.938 1.00 95.81 87 GLY A CA 1
ATOM 687 C C . GLY A 1 87 ? -11.971 -0.446 3.611 1.00 95.81 87 GLY A C 1
ATOM 688 O O . GLY A 1 87 ? -12.964 -0.044 3.010 1.00 95.81 87 GLY A O 1
ATOM 689 N N . ILE A 1 88 ? -10.732 -0.288 3.140 1.00 96.88 88 ILE A N 1
ATOM 690 C CA . ILE A 1 88 ? -10.462 0.124 1.760 1.00 96.88 88 ILE A CA 1
ATOM 691 C C . ILE A 1 88 ? -10.492 -1.148 0.914 1.00 96.88 88 ILE A C 1
ATOM 693 O O . ILE A 1 88 ? -9.570 -1.942 1.015 1.00 96.88 88 ILE A O 1
ATOM 697 N N . GLN A 1 89 ? -11.578 -1.370 0.172 1.00 93.00 89 GLN A N 1
ATOM 698 C CA . GLN A 1 89 ? -11.856 -2.634 -0.525 1.00 93.00 89 GLN A CA 1
ATOM 699 C C . GLN A 1 89 ? -11.377 -2.634 -1.985 1.00 93.00 89 GLN A C 1
ATOM 701 O O . GLN A 1 89 ? -11.205 -1.575 -2.591 1.00 93.00 89 GLN A O 1
ATOM 706 N N . GLY A 1 90 ? -11.251 -3.830 -2.567 1.00 94.81 90 GLY A N 1
ATOM 707 C CA . GLY A 1 90 ? -10.869 -4.020 -3.973 1.00 94.81 90 GLY A CA 1
ATOM 708 C C . GLY A 1 90 ? -9.361 -3.903 -4.210 1.00 94.81 90 GLY A C 1
ATOM 709 O O . GLY A 1 90 ? -8.927 -3.591 -5.316 1.00 94.81 90 GLY A O 1
ATOM 710 N N . GLY A 1 91 ? -8.576 -4.088 -3.153 1.00 97.19 91 GLY A N 1
ATOM 711 C CA . GLY A 1 91 ? -7.131 -3.996 -3.112 1.00 97.19 91 GLY A CA 1
ATOM 712 C C . GLY A 1 91 ? -6.414 -5.281 -3.496 1.00 97.19 91 GLY A C 1
ATOM 713 O O . GLY A 1 91 ? -6.728 -6.354 -2.979 1.00 97.19 91 GLY A O 1
ATOM 714 N N . PHE A 1 92 ? -5.369 -5.163 -4.313 1.00 98.19 92 PHE A N 1
ATOM 715 C CA . PHE A 1 92 ? -4.408 -6.245 -4.526 1.00 98.19 92 PHE A CA 1
ATOM 716 C C . PHE A 1 92 ? -2.967 -5.735 -4.625 1.00 98.19 92 PHE A C 1
ATOM 718 O O . PHE A 1 92 ? -2.709 -4.566 -4.911 1.00 98.19 92 PHE A O 1
ATOM 725 N N . GLY A 1 93 ? -2.011 -6.629 -4.381 1.00 97.81 93 GLY A N 1
ATOM 726 C CA . GLY A 1 93 ? -0.580 -6.356 -4.510 1.00 97.81 93 GLY A CA 1
ATOM 727 C C . GLY A 1 93 ? 0.046 -7.119 -5.668 1.00 97.81 93 GLY A C 1
ATOM 728 O O . GLY A 1 93 ? -0.222 -8.309 -5.848 1.00 97.81 93 GLY A O 1
ATOM 729 N N . LEU A 1 94 ? 0.891 -6.441 -6.438 1.00 96.06 94 LEU A N 1
ATOM 730 C CA . LEU A 1 94 ? 1.677 -7.025 -7.517 1.00 96.06 94 LEU A CA 1
ATOM 731 C C . LEU A 1 94 ? 3.164 -6.873 -7.189 1.00 96.06 94 LEU A C 1
ATOM 733 O O . LEU A 1 94 ? 3.631 -5.768 -6.921 1.00 96.06 94 LEU A O 1
ATOM 737 N N . ASP A 1 95 ? 3.921 -7.962 -7.246 1.00 95.81 95 ASP A N 1
ATOM 738 C CA . ASP A 1 95 ? 5.377 -7.923 -7.086 1.00 95.81 95 ASP A CA 1
ATOM 739 C C . ASP A 1 95 ? 6.035 -8.944 -8.008 1.00 95.81 95 ASP A C 1
ATOM 741 O O . ASP A 1 95 ? 5.469 -10.002 -8.277 1.00 95.81 95 ASP A O 1
ATOM 745 N N . VAL A 1 96 ? 7.259 -8.668 -8.453 1.00 93.75 96 VAL A N 1
ATOM 746 C CA . VAL A 1 96 ? 8.044 -9.612 -9.262 1.00 93.75 96 VAL A CA 1
ATOM 747 C C . VAL A 1 96 ? 8.418 -10.874 -8.483 1.00 93.75 96 VAL A C 1
ATOM 749 O O . VAL A 1 96 ? 8.810 -11.875 -9.083 1.00 93.75 96 VAL A O 1
ATOM 752 N N . ARG A 1 97 ? 8.347 -10.828 -7.146 1.00 95.06 97 ARG A N 1
ATOM 753 C CA . ARG A 1 97 ? 8.744 -11.924 -6.273 1.00 95.06 97 ARG A CA 1
ATOM 754 C C . ARG A 1 97 ? 7.844 -12.061 -5.049 1.00 95.06 97 ARG A C 1
ATOM 756 O O . ARG A 1 97 ? 7.839 -11.235 -4.135 1.00 95.06 97 ARG A O 1
ATOM 763 N N . ARG A 1 98 ? 7.244 -13.238 -4.929 1.00 96.69 98 ARG A N 1
ATOM 764 C CA . ARG A 1 98 ? 6.508 -13.711 -3.763 1.00 96.69 98 ARG A CA 1
ATOM 765 C C . ARG A 1 98 ? 7.379 -13.736 -2.509 1.00 96.69 98 ARG A C 1
ATOM 767 O O . ARG A 1 98 ? 8.494 -14.272 -2.494 1.00 96.69 98 ARG A O 1
ATOM 774 N N . ARG A 1 99 ? 6.823 -13.238 -1.401 1.00 96.56 99 ARG A N 1
ATOM 775 C CA . ARG A 1 99 ? 7.429 -13.321 -0.060 1.00 96.56 99 ARG A CA 1
ATOM 776 C C . ARG A 1 99 ? 6.792 -14.431 0.768 1.00 96.56 99 ARG A C 1
ATOM 778 O O . ARG A 1 99 ? 5.672 -14.861 0.503 1.00 96.56 99 ARG A O 1
ATOM 785 N N . LYS A 1 100 ? 7.510 -14.933 1.777 1.00 97.00 100 LYS A N 1
ATOM 786 C CA . LYS A 1 100 ? 7.033 -16.064 2.595 1.00 97.00 100 LYS A CA 1
ATOM 787 C C . LYS A 1 100 ? 5.782 -15.679 3.384 1.00 97.00 100 LYS A C 1
ATOM 789 O O . LYS A 1 100 ? 4.860 -16.491 3.521 1.00 97.00 100 LYS A O 1
ATOM 794 N N . ILE A 1 101 ? 5.740 -14.429 3.844 1.00 97.19 101 ILE A N 1
ATOM 795 C CA . ILE A 1 101 ? 4.649 -13.897 4.657 1.00 97.19 101 ILE A CA 1
ATOM 796 C C . ILE A 1 101 ? 3.322 -13.793 3.896 1.00 97.19 101 ILE A C 1
ATOM 798 O O . ILE A 1 101 ? 2.271 -13.871 4.527 1.00 97.19 101 ILE A O 1
ATOM 802 N N . TRP A 1 102 ? 3.337 -13.745 2.556 1.00 98.06 102 TRP A N 1
ATOM 803 C CA . TRP A 1 102 ? 2.116 -13.683 1.737 1.00 98.06 102 TRP A CA 1
ATOM 804 C C . TRP A 1 102 ? 1.139 -14.811 2.069 1.00 98.06 102 TRP A C 1
ATOM 806 O O . TRP A 1 102 ? -0.056 -14.575 2.187 1.00 98.06 102 TRP A O 1
ATOM 816 N N . SER A 1 103 ? 1.651 -16.016 2.347 1.00 97.50 103 SER A N 1
ATOM 817 C CA . SER A 1 103 ? 0.827 -17.172 2.731 1.00 97.50 103 SER A CA 1
ATOM 818 C C . SER A 1 103 ? -0.042 -16.942 3.975 1.00 97.50 103 SER A C 1
ATOM 820 O O . SER A 1 103 ? -1.026 -17.655 4.179 1.00 97.50 103 SER A O 1
ATOM 822 N N . LYS A 1 104 ? 0.321 -15.987 4.840 1.00 96.56 104 LYS A N 1
ATOM 823 C CA . LYS A 1 104 ? -0.481 -15.569 5.994 1.00 96.56 104 LYS A CA 1
ATOM 824 C C . LYS A 1 104 ? -1.585 -14.611 5.556 1.00 96.56 104 LYS A C 1
ATOM 826 O O . LYS A 1 104 ? -2.737 -14.840 5.904 1.00 96.56 104 LYS A O 1
ATOM 831 N N . PHE A 1 105 ? -1.244 -13.597 4.765 1.00 97.62 105 PHE A N 1
ATOM 832 C CA . PHE A 1 105 ? -2.187 -12.575 4.306 1.00 97.62 105 PHE A CA 1
ATOM 833 C C . PHE A 1 105 ? -3.221 -13.128 3.317 1.00 97.62 105 PHE A C 1
ATOM 835 O O . PHE A 1 105 ? -4.402 -12.817 3.427 1.00 97.62 105 PHE A O 1
ATOM 842 N N . GLU A 1 106 ? -2.832 -14.040 2.430 1.00 97.56 106 GLU A N 1
ATOM 843 C CA . GLU A 1 106 ? -3.753 -14.709 1.500 1.00 97.56 106 GLU A CA 1
ATOM 844 C C . GLU A 1 106 ? -4.785 -15.578 2.221 1.00 97.56 106 GLU A C 1
ATOM 846 O O . GLU A 1 106 ? -5.955 -15.595 1.850 1.00 97.56 106 GLU A O 1
ATOM 851 N N . LYS A 1 107 ? -4.394 -16.254 3.313 1.00 96.88 107 LYS A N 1
ATOM 852 C CA . LYS A 1 107 ? -5.346 -16.980 4.176 1.00 96.88 107 LYS A CA 1
ATOM 853 C C . LYS A 1 107 ? -6.357 -16.050 4.841 1.00 96.88 107 LYS A C 1
ATOM 855 O O . LYS A 1 107 ? -7.427 -16.497 5.238 1.00 96.88 107 LYS A O 1
ATOM 860 N N . GLU A 1 108 ? -6.013 -14.774 4.977 1.00 95.25 108 GLU A N 1
ATOM 861 C CA . GLU A 1 108 ? -6.903 -13.732 5.479 1.00 95.25 108 GLU A CA 1
ATOM 862 C C . GLU A 1 108 ? -7.708 -13.049 4.364 1.00 95.25 108 GLU A C 1
ATOM 864 O O . GLU A 1 108 ? -8.485 -12.140 4.669 1.00 95.25 108 GLU A O 1
ATOM 869 N N . GLY A 1 109 ? -7.547 -13.483 3.110 1.00 96.81 109 GLY A N 1
ATOM 870 C CA . GLY A 1 109 ? -8.255 -12.976 1.937 1.00 96.81 109 GLY A CA 1
ATOM 871 C C . GLY A 1 109 ? -7.529 -11.876 1.162 1.00 96.81 109 GLY A C 1
ATOM 872 O O . GLY A 1 109 ? -8.115 -11.334 0.236 1.00 96.81 109 GLY A O 1
ATOM 873 N N . THR A 1 110 ? -6.287 -11.521 1.511 1.00 98.00 110 THR A N 1
ATOM 874 C CA . THR A 1 110 ? -5.523 -10.514 0.755 1.00 98.00 110 THR A CA 1
ATOM 875 C C . THR A 1 110 ? -5.055 -11.077 -0.582 1.00 98.00 110 THR A C 1
ATOM 877 O O . THR A 1 110 ? -4.398 -12.116 -0.623 1.00 98.00 110 THR A O 1
ATOM 880 N N . GLU A 1 111 ? -5.350 -10.371 -1.669 1.00 98.00 111 GLU A N 1
ATOM 881 C CA . GLU A 1 111 ? -4.949 -10.762 -3.017 1.00 98.00 111 GLU A CA 1
ATOM 882 C C . GLU A 1 111 ? -3.536 -10.249 -3.334 1.00 98.00 111 GLU A C 1
ATOM 884 O O . GLU A 1 111 ? -3.293 -9.046 -3.405 1.00 98.00 111 GLU A O 1
ATOM 889 N N . LEU A 1 112 ? -2.584 -11.169 -3.513 1.00 98.19 112 LEU A N 1
ATOM 890 C CA . LEU A 1 112 ? -1.191 -10.865 -3.843 1.00 98.19 112 LEU A CA 1
ATOM 891 C C . LEU A 1 112 ? -0.747 -11.747 -5.013 1.00 98.19 112 LEU A C 1
ATOM 893 O O . LEU A 1 112 ? -0.967 -12.960 -5.000 1.00 98.19 112 LEU A O 1
ATOM 897 N N . LYS A 1 113 ? -0.130 -11.155 -6.037 1.00 96.50 113 LYS A N 1
ATOM 898 C CA . LYS A 1 113 ? 0.241 -11.854 -7.275 1.00 96.50 113 LYS A CA 1
ATOM 899 C C . LYS A 1 113 ? 1.715 -11.651 -7.590 1.00 96.50 113 LYS A C 1
ATOM 901 O O . LYS A 1 113 ? 2.203 -10.524 -7.629 1.00 96.50 113 LYS A O 1
ATOM 906 N N . GLU A 1 114 ? 2.404 -12.762 -7.838 1.00 96.06 114 GLU A N 1
ATOM 907 C CA . GLU A 1 114 ? 3.762 -12.742 -8.378 1.00 96.06 114 GLU A CA 1
ATOM 908 C C . GLU A 1 114 ? 3.672 -12.505 -9.891 1.00 96.06 114 GLU A C 1
ATOM 910 O O . GLU A 1 114 ? 3.293 -13.405 -10.641 1.00 96.06 114 GLU A O 1
ATOM 915 N N . ILE A 1 115 ? 3.938 -11.277 -10.333 1.00 91.62 115 ILE A N 1
ATOM 916 C CA . ILE A 1 115 ? 3.850 -10.870 -11.737 1.00 91.62 115 ILE A CA 1
ATOM 917 C C . ILE A 1 115 ? 4.936 -9.852 -12.071 1.00 91.62 115 ILE A C 1
ATOM 919 O O . ILE A 1 115 ? 5.240 -8.947 -11.293 1.00 91.62 115 ILE A O 1
ATOM 923 N N . VAL A 1 116 ? 5.503 -9.978 -13.269 1.00 88.62 116 VAL A N 1
ATOM 924 C CA . VAL A 1 116 ? 6.405 -8.963 -13.808 1.00 88.62 116 VAL A CA 1
ATOM 925 C C . VAL A 1 116 ? 5.584 -7.814 -14.373 1.00 88.62 116 VAL A C 1
ATOM 927 O O . VAL A 1 116 ? 4.852 -7.978 -15.348 1.00 88.62 116 VAL A O 1
ATOM 930 N N . ILE A 1 117 ? 5.732 -6.639 -13.768 1.00 83.81 117 ILE A N 1
ATOM 931 C CA . ILE A 1 117 ? 5.155 -5.406 -14.291 1.00 83.81 117 ILE A CA 1
ATOM 932 C C . ILE A 1 117 ? 6.093 -4.907 -15.391 1.00 83.81 117 ILE A C 1
ATOM 934 O O . ILE A 1 117 ? 7.152 -4.364 -15.096 1.00 83.81 117 ILE A O 1
ATOM 938 N N . ASN A 1 118 ? 5.718 -5.123 -16.653 1.00 81.06 118 ASN A N 1
ATOM 939 C CA . ASN A 1 118 ? 6.378 -4.523 -17.808 1.00 81.06 118 ASN A CA 1
ATOM 940 C C . ASN A 1 118 ? 5.658 -3.223 -18.235 1.00 81.06 118 ASN A C 1
ATOM 942 O O . ASN A 1 118 ? 4.573 -3.305 -18.821 1.00 81.06 118 ASN A O 1
ATOM 946 N N . PRO A 1 119 ? 6.246 -2.037 -17.994 1.00 73.94 119 PRO A N 1
ATOM 947 C CA . PRO A 1 119 ? 5.650 -0.760 -18.384 1.00 73.94 119 PRO A CA 1
ATOM 948 C C . PRO A 1 119 ? 5.460 -0.584 -19.900 1.00 73.94 119 PRO A C 1
ATOM 950 O O . PRO A 1 119 ? 4.585 0.176 -20.314 1.00 73.94 119 PRO A O 1
ATOM 953 N N . ASP A 1 120 ? 6.218 -1.309 -20.729 1.00 74.06 120 ASP A N 1
ATOM 954 C CA . ASP A 1 120 ? 6.117 -1.239 -22.193 1.00 74.06 120 ASP A CA 1
ATOM 955 C C . ASP A 1 120 ? 4.927 -2.041 -22.751 1.00 74.06 120 ASP A C 1
ATOM 957 O O . ASP A 1 120 ? 4.508 -1.830 -23.889 1.00 74.06 120 ASP A O 1
ATOM 961 N N . CYS A 1 121 ? 4.352 -2.960 -21.967 1.00 69.62 121 CYS A N 1
ATOM 962 C CA . CYS A 1 121 ? 3.296 -3.880 -22.411 1.00 69.62 121 CYS A CA 1
ATOM 963 C C . CYS A 1 121 ? 2.017 -3.752 -21.575 1.00 69.62 121 CYS A C 1
ATOM 965 O O . CYS A 1 121 ? 1.409 -4.749 -21.192 1.00 69.62 121 CYS A O 1
ATOM 967 N N . LEU A 1 122 ? 1.585 -2.525 -21.289 1.00 63.84 122 LEU A N 1
ATOM 968 C CA . LEU A 1 122 ? 0.441 -2.269 -20.404 1.00 63.84 122 LEU A CA 1
ATOM 969 C C . LEU A 1 122 ? -0.892 -2.834 -20.880 1.00 63.84 122 LEU A C 1
ATOM 971 O O . LEU A 1 122 ? -1.716 -3.189 -20.043 1.00 63.84 122 LEU A O 1
ATOM 975 N N . ASP A 1 123 ? -1.080 -2.987 -22.189 1.00 63.09 123 ASP A N 1
ATOM 976 C CA . ASP A 1 123 ? -2.299 -3.584 -22.746 1.00 63.09 123 ASP A CA 1
ATOM 977 C C . ASP A 1 123 ? -2.485 -5.042 -22.280 1.00 63.09 123 ASP A C 1
ATOM 979 O O . ASP A 1 123 ? -3.595 -5.561 -22.286 1.00 63.09 123 ASP A O 1
ATOM 983 N N . SER A 1 124 ? -1.410 -5.691 -21.809 1.00 63.53 124 SER A N 1
ATOM 984 C CA . SER A 1 124 ? -1.451 -7.036 -21.222 1.00 63.53 124 SER A CA 1
ATOM 985 C C . SER A 1 124 ? -1.773 -7.067 -19.720 1.00 63.53 124 SER A C 1
ATOM 987 O O . SER A 1 124 ? -1.964 -8.144 -19.158 1.00 63.53 124 SER A O 1
ATOM 989 N N . MET A 1 125 ? -1.873 -5.911 -19.051 1.00 75.19 125 MET A N 1
ATOM 990 C CA . MET A 1 125 ? -2.211 -5.815 -17.626 1.00 75.19 125 MET A CA 1
ATOM 991 C C . MET A 1 125 ? -3.692 -5.512 -17.408 1.00 75.19 125 MET A C 1
ATOM 993 O O . MET A 1 125 ? -4.048 -4.554 -16.723 1.00 75.19 125 MET A O 1
ATOM 997 N N . GLU A 1 126 ? -4.569 -6.369 -17.935 1.00 80.31 126 GLU A N 1
ATOM 998 C CA . GLU A 1 126 ? -6.024 -6.242 -17.757 1.00 80.31 126 GLU A CA 1
ATOM 999 C C . GLU A 1 126 ? -6.437 -6.116 -16.285 1.00 80.31 126 GLU A C 1
ATOM 1001 O O . GLU A 1 126 ? -7.407 -5.432 -15.967 1.00 80.31 126 GLU A O 1
ATOM 1006 N N . VAL A 1 127 ? -5.665 -6.720 -15.376 1.00 84.81 127 VAL A N 1
ATOM 1007 C CA . VAL A 1 127 ? -5.891 -6.630 -13.929 1.00 84.81 127 VAL A CA 1
ATOM 1008 C C . VAL A 1 127 ? -5.874 -5.188 -13.416 1.00 84.81 127 VAL A C 1
ATOM 1010 O O . VAL A 1 127 ? -6.582 -4.888 -12.467 1.00 84.81 127 VAL A O 1
ATOM 1013 N N . LEU A 1 128 ? -5.124 -4.273 -14.038 1.00 90.06 128 LEU A N 1
ATOM 1014 C CA . LEU A 1 128 ? -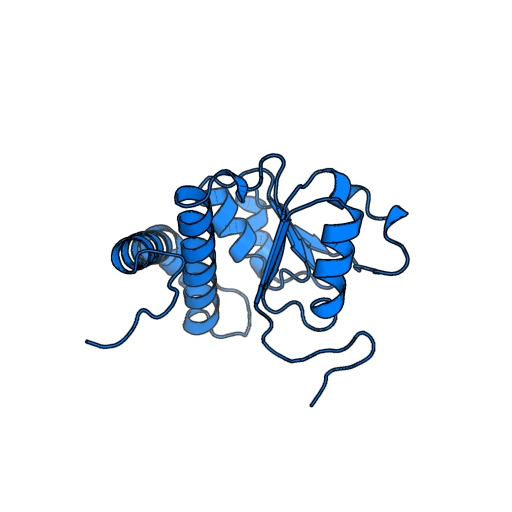5.079 -2.870 -13.617 1.00 90.06 128 LEU A CA 1
ATOM 1015 C C . LEU A 1 128 ? -6.307 -2.072 -14.077 1.00 90.06 128 LEU A C 1
ATOM 1017 O O . LEU A 1 128 ? -6.594 -1.023 -13.510 1.00 90.06 128 LEU A O 1
ATOM 1021 N N . ASN A 1 129 ? -7.089 -2.580 -15.036 1.00 89.06 129 ASN A N 1
ATOM 1022 C CA . ASN A 1 129 ? -8.341 -1.940 -15.453 1.00 89.06 129 ASN A CA 1
ATOM 1023 C C . ASN A 1 129 ? -9.454 -2.058 -14.393 1.00 89.06 129 ASN A C 1
ATOM 1025 O O . ASN A 1 129 ? -10.482 -1.380 -14.500 1.00 89.06 129 ASN A O 1
ATOM 1029 N N . SER A 1 130 ? -9.276 -2.916 -13.379 1.00 91.56 130 SER A N 1
ATOM 1030 C CA . SER A 1 130 ? -10.237 -3.085 -12.285 1.00 91.56 130 SER A CA 1
ATOM 1031 C C . SER A 1 130 ? -10.061 -2.077 -11.145 1.00 91.56 130 SER A C 1
ATOM 1033 O O . SER A 1 130 ? -10.937 -2.002 -10.286 1.00 91.56 130 SER A O 1
ATOM 1035 N N . VAL A 1 131 ? -8.990 -1.274 -11.143 1.00 95.81 131 VAL A N 1
ATOM 1036 C CA . VAL A 1 131 ? -8.676 -0.321 -10.065 1.00 95.81 131 VAL A CA 1
ATOM 1037 C C . VAL A 1 131 ? -8.717 1.125 -10.545 1.00 95.81 131 VAL A C 1
ATOM 1039 O O . VAL A 1 131 ? -8.675 1.410 -11.741 1.00 95.81 131 VAL A O 1
ATOM 1042 N N . ASP A 1 132 ? -8.819 2.055 -9.599 1.00 96.75 132 ASP A N 1
ATOM 1043 C CA . ASP A 1 132 ? -8.770 3.498 -9.853 1.00 96.75 132 ASP A CA 1
ATOM 1044 C C . ASP A 1 132 ? -7.799 4.246 -8.922 1.00 96.75 132 ASP A C 1
ATOM 1046 O O . ASP A 1 132 ? -7.811 5.481 -8.848 1.00 96.75 132 ASP A O 1
ATOM 1050 N N . PHE A 1 133 ? -6.903 3.506 -8.268 1.00 98.12 133 PHE A N 1
ATOM 1051 C CA . PHE A 1 133 ? -5.834 4.065 -7.455 1.00 98.12 133 PHE A CA 1
ATOM 1052 C C . PHE A 1 133 ? -4.585 3.177 -7.488 1.00 98.12 133 PHE A C 1
ATOM 1054 O O . PHE A 1 133 ? -4.663 1.982 -7.209 1.00 98.12 133 PHE A O 1
ATOM 1061 N N . LEU A 1 134 ? -3.420 3.751 -7.789 1.00 97.75 134 LEU A N 1
ATOM 1062 C CA . LEU A 1 134 ? -2.141 3.037 -7.730 1.00 97.75 134 LEU A CA 1
ATOM 1063 C C . LEU A 1 134 ? -1.322 3.461 -6.512 1.00 97.75 134 LEU A C 1
ATOM 1065 O O . LEU A 1 134 ? -1.233 4.640 -6.184 1.00 97.75 134 LEU A O 1
ATOM 1069 N N . ILE A 1 135 ? -0.677 2.506 -5.861 1.00 98.38 135 ILE A N 1
ATOM 1070 C CA . ILE A 1 135 ? 0.282 2.740 -4.786 1.00 98.38 135 ILE A CA 1
ATOM 1071 C C . ILE A 1 135 ? 1.644 2.242 -5.268 1.00 98.38 135 ILE A C 1
ATOM 1073 O O . ILE A 1 135 ? 1.742 1.182 -5.878 1.00 98.38 135 ILE A O 1
ATOM 1077 N N . GLY A 1 136 ? 2.689 3.024 -5.014 1.00 96.75 136 GLY A N 1
ATOM 1078 C CA . GLY A 1 136 ? 4.074 2.571 -5.086 1.00 96.75 136 GLY A CA 1
ATOM 1079 C C . GLY A 1 136 ? 4.782 2.886 -3.785 1.00 96.75 136 GLY A C 1
ATOM 1080 O O . GLY A 1 136 ? 5.257 4.006 -3.585 1.00 96.75 136 GLY A O 1
ATOM 1081 N N . ASN A 1 137 ? 4.824 1.904 -2.891 1.00 94.75 137 ASN A N 1
ATOM 1082 C CA . ASN A 1 137 ? 5.557 1.972 -1.633 1.00 94.75 137 ASN A CA 1
ATOM 1083 C C . ASN A 1 137 ? 6.903 1.260 -1.801 1.00 94.75 137 ASN A C 1
ATOM 1085 O O . ASN A 1 137 ? 6.932 0.043 -1.945 1.00 94.75 137 ASN A O 1
ATOM 1089 N N . HIS A 1 138 ? 8.013 2.004 -1.806 1.00 90.50 138 HIS A N 1
ATOM 1090 C CA . HIS A 1 138 ? 9.353 1.457 -2.076 1.00 90.50 138 HIS A CA 1
ATOM 1091 C C . HIS A 1 138 ? 9.450 0.695 -3.400 1.00 90.50 138 HIS A C 1
ATOM 1093 O O . HIS A 1 138 ? 10.169 -0.291 -3.507 1.00 90.50 138 HIS A O 1
ATOM 1099 N N . SER A 1 139 ? 8.747 1.176 -4.423 1.00 89.31 139 SER A N 1
ATOM 1100 C CA . SER A 1 139 ? 8.540 0.484 -5.700 1.00 89.31 139 SER A CA 1
ATOM 1101 C C . SER A 1 139 ? 9.771 0.412 -6.623 1.00 89.31 139 SER A C 1
ATOM 1103 O O . SER A 1 139 ? 9.621 0.118 -7.804 1.00 89.31 139 SER A O 1
ATOM 1105 N N . ASP A 1 140 ? 10.970 0.729 -6.122 1.00 90.06 140 ASP A N 1
ATOM 1106 C CA . ASP A 1 140 ? 12.253 0.688 -6.841 1.00 90.06 140 ASP A CA 1
ATOM 1107 C C . ASP A 1 140 ? 12.165 1.192 -8.299 1.00 90.06 140 ASP A C 1
ATOM 1109 O O . ASP A 1 140 ? 11.763 2.344 -8.520 1.00 90.06 140 ASP A O 1
ATOM 1113 N N . GLU A 1 141 ? 12.497 0.355 -9.291 1.00 89.25 141 GLU A N 1
ATOM 1114 C CA . GLU A 1 141 ? 12.514 0.718 -10.711 1.00 89.25 141 GLU A CA 1
ATOM 1115 C C . GLU A 1 141 ? 11.137 1.125 -11.254 1.00 89.25 141 GLU A C 1
ATOM 1117 O O . GLU A 1 141 ? 11.070 1.818 -12.267 1.00 89.25 141 GLU A O 1
ATOM 1122 N N . LEU A 1 142 ? 10.033 0.748 -10.593 1.00 90.50 142 LEU A N 1
ATOM 1123 C CA . LEU A 1 142 ? 8.673 1.128 -10.996 1.00 90.50 142 LEU A CA 1
ATOM 1124 C C . LEU A 1 142 ? 8.305 2.556 -10.590 1.00 90.50 142 LEU A C 1
ATOM 1126 O O . LEU A 1 142 ? 7.371 3.121 -11.155 1.00 90.50 142 LEU A O 1
ATOM 1130 N N . THR A 1 143 ? 9.042 3.167 -9.660 1.00 92.94 143 THR A N 1
ATOM 1131 C CA . THR A 1 143 ? 8.782 4.529 -9.164 1.00 92.94 143 THR A CA 1
ATOM 1132 C C . THR A 1 143 ? 8.502 5.551 -10.281 1.00 92.94 143 THR A C 1
ATOM 1134 O O . THR A 1 143 ? 7.464 6.212 -10.218 1.00 92.94 143 THR A O 1
ATOM 1137 N N . PRO A 1 144 ? 9.353 5.704 -11.320 1.00 92.44 144 PRO A N 1
ATOM 1138 C CA . PRO A 1 144 ? 9.089 6.653 -12.405 1.00 92.44 144 PRO A CA 1
ATOM 1139 C C . PRO A 1 144 ? 7.954 6.216 -13.345 1.00 92.44 144 PRO A C 1
ATOM 1141 O O . PRO A 1 144 ? 7.381 7.053 -14.042 1.00 92.44 144 PRO A O 1
ATOM 1144 N N . TRP A 1 145 ? 7.612 4.926 -13.374 1.00 91.69 145 TRP A N 1
ATOM 1145 C CA . TRP A 1 145 ? 6.581 4.381 -14.253 1.00 91.69 145 TRP A CA 1
ATOM 1146 C C . TRP A 1 145 ? 5.173 4.559 -13.695 1.00 91.69 145 TRP A C 1
ATOM 1148 O O . TRP A 1 145 ? 4.263 4.862 -14.459 1.00 91.69 145 TRP A O 1
ATOM 1158 N N . ILE A 1 146 ? 4.976 4.431 -12.383 1.00 93.56 146 ILE A N 1
ATOM 1159 C CA . ILE A 1 146 ? 3.647 4.483 -11.746 1.00 93.56 146 ILE A CA 1
ATOM 1160 C C . ILE A 1 146 ? 2.828 5.736 -12.120 1.00 93.56 146 ILE A C 1
ATOM 1162 O O . ILE A 1 146 ? 1.651 5.571 -12.442 1.00 93.56 146 ILE A O 1
ATOM 1166 N N . PRO A 1 147 ? 3.383 6.966 -12.180 1.00 94.56 147 PRO A N 1
ATOM 1167 C CA . PRO A 1 147 ? 2.625 8.139 -12.620 1.00 94.56 147 PRO A CA 1
ATOM 1168 C C . PRO A 1 147 ? 2.194 8.049 -14.089 1.00 94.56 147 PRO A C 1
ATOM 1170 O O . PRO A 1 147 ? 1.103 8.494 -14.440 1.00 94.56 147 PRO A O 1
ATOM 1173 N N . ILE A 1 148 ? 3.024 7.448 -14.950 1.00 92.25 148 ILE A N 1
ATOM 1174 C CA . ILE A 1 148 ? 2.683 7.192 -16.357 1.00 92.25 148 ILE A CA 1
ATOM 1175 C C . ILE A 1 148 ? 1.552 6.164 -16.436 1.00 92.25 148 ILE A C 1
ATOM 1177 O O . ILE A 1 148 ? 0.608 6.356 -17.204 1.00 92.25 148 ILE A O 1
ATOM 1181 N N . LEU A 1 149 ? 1.617 5.101 -15.627 1.00 91.75 149 LEU A N 1
ATOM 1182 C CA . LEU A 1 149 ? 0.563 4.087 -15.556 1.00 91.75 149 LEU A CA 1
ATOM 1183 C C . LEU A 1 149 ? -0.758 4.712 -15.119 1.00 91.75 149 LEU A C 1
ATOM 1185 O O . LEU A 1 149 ? -1.774 4.529 -15.784 1.00 91.75 149 LEU A O 1
ATOM 1189 N N . ALA A 1 150 ? -0.725 5.510 -14.054 1.00 94.19 150 ALA A N 1
ATOM 1190 C CA . ALA A 1 150 ? -1.896 6.198 -13.535 1.00 94.19 150 ALA A CA 1
ATOM 1191 C C . ALA A 1 150 ? -2.506 7.151 -14.574 1.00 94.19 150 ALA A C 1
ATOM 1193 O O . ALA A 1 150 ? -3.719 7.147 -14.779 1.00 94.19 150 ALA A O 1
ATOM 1194 N N . ALA A 1 151 ? -1.672 7.905 -15.299 1.00 93.38 151 ALA A N 1
ATOM 1195 C CA . ALA A 1 151 ? -2.127 8.778 -16.378 1.00 93.38 151 ALA A CA 1
ATOM 1196 C C . ALA A 1 151 ? -2.790 7.998 -17.527 1.00 93.38 151 ALA A C 1
ATOM 1198 O O . ALA A 1 151 ? -3.817 8.433 -18.044 1.00 93.38 151 ALA A O 1
ATOM 1199 N N . ARG A 1 152 ? -2.243 6.834 -17.907 1.00 89.50 152 ARG A N 1
ATOM 1200 C CA . ARG A 1 152 ? -2.822 5.967 -18.951 1.00 89.50 152 ARG A CA 1
ATOM 1201 C C . ARG A 1 152 ? -4.132 5.310 -18.520 1.00 89.50 152 ARG A C 1
ATOM 1203 O O . ARG A 1 152 ? -5.033 5.185 -19.341 1.00 89.50 152 ARG A O 1
ATOM 1210 N N . LEU A 1 153 ? -4.236 4.907 -17.255 1.00 90.25 153 LEU A N 1
ATOM 1211 C CA . LEU A 1 153 ? -5.444 4.308 -16.676 1.00 90.25 153 LEU A CA 1
ATOM 1212 C C . LEU A 1 153 ? -6.506 5.357 -16.302 1.00 90.25 153 LEU A C 1
ATOM 1214 O O . LEU A 1 153 ? -7.649 5.002 -16.021 1.00 90.25 153 LEU A O 1
ATOM 1218 N N . GLY A 1 154 ? -6.144 6.646 -16.293 1.00 92.19 154 GLY A N 1
ATOM 1219 C CA . GLY A 1 154 ? -7.026 7.733 -15.873 1.00 92.19 154 GLY A CA 1
ATOM 1220 C C . GLY A 1 154 ? -7.360 7.676 -14.381 1.00 92.19 154 GLY A C 1
ATOM 1221 O O . GLY A 1 154 ? -8.504 7.923 -14.001 1.00 92.19 154 GLY A O 1
ATOM 1222 N N . CYS A 1 155 ? -6.386 7.314 -13.543 1.00 94.62 155 CYS A N 1
ATOM 1223 C CA . CYS A 1 155 ? -6.595 7.040 -12.127 1.00 94.62 155 CYS A CA 1
ATOM 1224 C C . CYS A 1 155 ? -5.664 7.850 -11.208 1.00 94.62 155 CYS A C 1
ATOM 1226 O O . CYS A 1 155 ? -4.690 8.457 -11.655 1.00 94.62 155 CYS A O 1
ATOM 1228 N N . ASN A 1 156 ? -5.968 7.866 -9.907 1.00 97.06 156 ASN A N 1
ATOM 1229 C CA . ASN A 1 156 ? -5.117 8.520 -8.911 1.00 97.06 156 ASN A CA 1
ATOM 1230 C C . ASN A 1 156 ? -3.919 7.631 -8.550 1.00 97.06 156 ASN A C 1
ATOM 1232 O O . ASN A 1 156 ? -3.922 6.426 -8.815 1.00 97.06 156 ASN A O 1
ATOM 1236 N N . PHE A 1 157 ? -2.899 8.211 -7.917 1.00 97.44 157 PHE A N 1
ATOM 1237 C CA . PHE A 1 157 ? -1.783 7.437 -7.387 1.00 97.44 157 PHE A CA 1
ATOM 1238 C C . PHE A 1 157 ? -1.161 8.051 -6.130 1.00 97.44 157 PHE A C 1
ATOM 1240 O O . PHE A 1 157 ? -1.285 9.249 -5.874 1.00 97.44 157 PHE A O 1
ATOM 1247 N N . PHE A 1 158 ? -0.444 7.221 -5.374 1.00 97.62 158 PHE A N 1
ATOM 1248 C CA . PHE A 1 158 ? 0.425 7.608 -4.268 1.00 97.62 158 PHE A CA 1
ATOM 1249 C C . PHE A 1 158 ? 1.801 6.961 -4.438 1.00 97.62 158 PHE A C 1
ATOM 1251 O O . PHE A 1 158 ? 1.898 5.769 -4.723 1.00 97.62 158 PHE A O 1
ATOM 1258 N N . LEU A 1 159 ? 2.864 7.741 -4.238 1.00 95.81 159 LEU A N 1
ATOM 1259 C CA . LEU A 1 159 ? 4.246 7.278 -4.342 1.00 95.81 159 LEU A CA 1
ATOM 1260 C C . LEU A 1 159 ? 5.045 7.630 -3.095 1.00 95.81 159 LEU A C 1
ATOM 1262 O O . LEU A 1 159 ? 5.075 8.787 -2.677 1.00 95.81 159 LEU A O 1
ATOM 1266 N N . LEU A 1 160 ? 5.757 6.637 -2.570 1.00 94.50 160 LEU A N 1
ATOM 1267 C CA . LEU A 1 160 ? 6.718 6.786 -1.487 1.00 94.50 160 LEU A CA 1
ATOM 1268 C C . LEU A 1 160 ? 8.004 6.015 -1.833 1.00 94.50 160 LEU A C 1
ATOM 1270 O O . LEU A 1 160 ? 8.152 4.856 -1.451 1.00 94.50 160 LEU A O 1
ATOM 1274 N N . PRO A 1 161 ? 8.930 6.617 -2.599 1.00 89.88 161 PRO A N 1
ATOM 1275 C CA . PRO A 1 161 ? 10.167 5.948 -2.986 1.00 89.88 161 PRO A CA 1
ATOM 1276 C C . PRO A 1 161 ? 11.205 5.942 -1.853 1.00 89.88 161 PRO A C 1
ATOM 1278 O O . PRO A 1 161 ? 11.416 6.958 -1.193 1.00 89.88 161 PRO A O 1
ATOM 1281 N N . CYS A 1 162 ? 11.936 4.835 -1.683 1.00 85.62 162 CYS A N 1
ATOM 1282 C CA . CYS A 1 162 ? 13.130 4.778 -0.821 1.00 85.62 162 CYS A CA 1
ATOM 1283 C C . CYS A 1 162 ? 14.399 5.298 -1.499 1.00 85.62 162 CYS A C 1
ATOM 1285 O O . CYS A 1 162 ? 15.378 5.612 -0.822 1.00 85.62 162 CYS A O 1
ATOM 1287 N N . CYS A 1 163 ? 14.435 5.290 -2.830 1.00 83.75 163 CYS A N 1
ATOM 1288 C CA . CYS A 1 163 ? 15.625 5.527 -3.635 1.00 83.75 163 CYS A CA 1
ATOM 1289 C C . CYS A 1 163 ? 15.234 6.242 -4.932 1.00 83.75 163 CYS A C 1
ATOM 1291 O O . CYS A 1 163 ? 14.173 5.952 -5.488 1.00 83.75 163 CYS A O 1
ATOM 1293 N N . PRO A 1 164 ? 16.073 7.153 -5.445 1.00 84.31 164 PRO A N 1
ATOM 1294 C CA . PRO A 1 164 ? 15.808 7.787 -6.726 1.00 84.31 164 PRO A CA 1
ATOM 1295 C C . PRO A 1 164 ? 16.104 6.804 -7.868 1.00 84.31 164 PRO A C 1
ATOM 1297 O O . PRO A 1 164 ? 17.202 6.256 -7.959 1.00 84.31 164 PRO A O 1
ATOM 1300 N N . TYR A 1 165 ? 15.139 6.611 -8.763 1.00 88.69 165 TYR A N 1
ATOM 1301 C CA . TYR A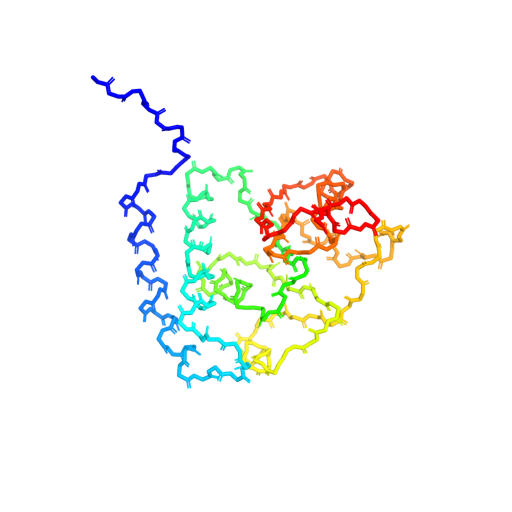 1 165 ? 15.296 5.863 -10.011 1.00 88.69 165 TYR A CA 1
ATOM 1302 C C . TYR A 1 165 ? 14.879 6.746 -11.186 1.00 88.69 165 TYR A C 1
ATOM 1304 O O . TYR A 1 165 ? 13.899 7.488 -11.096 1.00 88.69 165 TYR A O 1
ATOM 1312 N N . ASN A 1 166 ? 15.620 6.657 -12.290 1.00 85.50 166 ASN A N 1
ATOM 1313 C CA . ASN A 1 166 ? 15.103 7.038 -13.602 1.00 85.50 166 ASN A CA 1
ATOM 1314 C C . ASN A 1 166 ? 14.551 5.784 -14.304 1.00 85.50 166 ASN A C 1
ATOM 1316 O O . ASN A 1 166 ? 14.562 4.694 -13.737 1.00 85.50 166 ASN A O 1
ATOM 1320 N N . PHE A 1 167 ? 14.078 5.924 -15.542 1.00 84.94 167 PHE A N 1
ATOM 1321 C CA . PHE A 1 167 ? 13.484 4.817 -16.305 1.00 84.94 167 PHE A CA 1
ATOM 1322 C C . PHE A 1 167 ? 14.424 3.634 -16.590 1.00 84.94 167 PHE A C 1
ATOM 1324 O O . PHE A 1 167 ? 13.952 2.583 -17.010 1.00 84.94 167 PHE A O 1
ATOM 1331 N N . PHE A 1 168 ? 15.731 3.795 -16.386 1.00 83.25 168 PHE A N 1
ATOM 1332 C CA . PHE A 1 168 ? 16.748 2.824 -16.782 1.00 83.25 168 PHE A CA 1
ATOM 1333 C C . PHE A 1 168 ? 17.571 2.295 -15.605 1.00 83.25 168 PHE A C 1
ATOM 1335 O O . PHE A 1 168 ? 17.997 1.144 -15.625 1.00 83.25 168 PHE A O 1
ATOM 1342 N N . PHE A 1 169 ? 17.851 3.130 -14.605 1.00 81.62 169 PHE A N 1
ATOM 1343 C CA . PHE A 1 169 ? 18.734 2.795 -13.496 1.00 81.62 169 PHE A CA 1
ATOM 1344 C C . PHE A 1 169 ? 18.469 3.644 -12.248 1.00 81.62 169 PHE A C 1
ATOM 1346 O O . PHE A 1 169 ? 17.868 4.724 -12.283 1.00 81.62 169 PHE A O 1
ATOM 1353 N N . LYS A 1 170 ? 18.980 3.144 -11.122 1.00 84.06 170 LYS A N 1
ATOM 1354 C CA . LYS A 1 170 ? 19.036 3.850 -9.843 1.00 84.06 170 LYS A CA 1
ATOM 1355 C C . LYS A 1 170 ? 19.982 5.046 -9.934 1.00 84.06 170 LYS A C 1
ATOM 1357 O O . LYS A 1 170 ? 21.138 4.886 -10.311 1.00 84.06 170 LYS A O 1
ATOM 1362 N N . ILE A 1 171 ? 19.516 6.234 -9.565 1.00 81.38 171 ILE A N 1
ATOM 1363 C CA . ILE A 1 171 ? 20.302 7.474 -9.608 1.00 81.38 171 ILE A CA 1
ATOM 1364 C C . ILE A 1 171 ? 21.102 7.610 -8.308 1.00 81.38 171 ILE A C 1
ATOM 1366 O O . ILE A 1 171 ? 20.793 8.481 -7.504 1.00 81.38 171 ILE A O 1
ATOM 1370 N N . LEU A 1 172 ? 22.084 6.736 -8.073 1.00 69.88 172 LEU A N 1
ATOM 1371 C CA . LEU A 1 172 ? 23.090 6.874 -7.008 1.00 69.88 172 LEU A CA 1
ATOM 1372 C C . LEU A 1 172 ? 24.382 6.156 -7.401 1.00 69.88 172 LEU A C 1
ATOM 1374 O O . LEU A 1 172 ? 24.302 4.934 -7.654 1.00 69.88 172 LEU A O 1
#

Sequence (172 aa):
MGSSTIKLLDETSYQSTYNKIKQKHGRRIIEVWTERTDPLKYVIEDCGIAAYLIELFKSYPNLAPKKGFADLGCGNGLLVNLMEKEGIQGGFGLDVRRRKIWSKFEKEGTELKEIVINPDCLDSMEVLNSVDFLIGNHSDELTPWIPILAARLGCNFFLLPCCPYNFFFKIL

pLDDT: mean 91.65, std 10.55, range [40.78, 98.56]

Organism: Meloidogyne enterolobii (NCBI:txid390850)

Radius of gyration: 16.05 Å; chains: 1; bounding box: 37×50×41 Å

Foldseek 3Di:
DDDDPPDLFDPVQLVVQLVVLCVVPLVVCQVVPDDPDRSVVPSSVLSSVLSVVVRNCVSPVVQQKPQAEEEAQCPLQVNQLSNVVVPSPPYAYEHCDDDPNVVVSVVVVHHYDNDDDDLVPCVVPVVPLRIQEYEYAQNALCQVSRVVVNVVSVHYYDYDHPFDYDNPGTPD

Secondary structure (DSSP, 8-state):
-------SS-HHHHHHHHHHHIIIIIHHHHHT--SSS-HHHHHHHHHHHHHHHHHHHHH-TTTS-SS-EEEET-TT-HHHHHHHHTT--S-EEEESS--TTHHHHHHTT-EEEE----GGGGGG-GGGGG-SEEEEES-GGGTTTHHHHHHHHT-EEEEE-SS-B-SSSB--